Protein AF-A0A127SZ12-F1 (afdb_monomer_lite)

Structure (mmCIF, N/CA/C/O backbone):
data_AF-A0A127SZ12-F1
#
_entry.id   AF-A0A127SZ12-F1
#
loop_
_atom_site.group_PDB
_atom_site.id
_atom_site.type_symbol
_atom_site.label_atom_id
_atom_site.label_alt_id
_atom_site.label_comp_id
_atom_site.label_asym_id
_atom_site.label_entity_id
_atom_site.label_seq_id
_atom_site.pdbx_PDB_ins_code
_atom_site.Cartn_x
_atom_site.Cartn_y
_atom_site.Cartn_z
_atom_site.occupancy
_atom_site.B_iso_or_equiv
_atom_site.auth_seq_id
_atom_site.auth_comp_id
_atom_site.auth_asym_id
_atom_site.auth_atom_id
_atom_site.pdbx_PDB_model_num
ATOM 1 N N . MET A 1 1 ? -8.295 21.552 27.745 1.00 77.81 1 MET A N 1
ATOM 2 C CA . MET A 1 1 ? -7.575 20.379 27.199 1.00 77.81 1 MET A CA 1
ATOM 3 C C . MET A 1 1 ? -8.606 19.451 26.580 1.00 77.81 1 MET A C 1
ATOM 5 O O . MET A 1 1 ? -9.736 19.470 27.048 1.00 77.81 1 MET A O 1
ATOM 9 N N . ARG A 1 2 ? -8.277 18.728 25.505 1.00 86.69 2 ARG A N 1
ATOM 10 C CA . ARG A 1 2 ? -9.183 17.696 24.975 1.00 86.69 2 ARG A CA 1
ATOM 11 C C . ARG A 1 2 ? -9.050 16.447 25.843 1.00 86.69 2 ARG A C 1
ATOM 13 O O . ARG A 1 2 ? -7.933 16.118 26.232 1.00 86.69 2 ARG A O 1
ATOM 20 N N . GLU A 1 3 ? -10.168 15.795 26.135 1.00 93.56 3 GLU A N 1
ATOM 21 C CA . GLU A 1 3 ? -10.163 14.494 26.805 1.00 93.56 3 GLU A CA 1
ATOM 22 C C . GLU A 1 3 ? -9.449 13.462 25.915 1.00 93.56 3 GLU A C 1
ATOM 24 O O . GLU A 1 3 ? -9.738 13.407 24.712 1.00 93.56 3 GLU A O 1
ATOM 29 N N . PRO A 1 4 ? -8.508 12.664 26.452 1.00 94.75 4 PRO A N 1
ATOM 30 C CA . PRO A 1 4 ? -7.889 11.575 25.706 1.00 94.75 4 PRO A CA 1
ATOM 31 C C . PRO A 1 4 ? -8.926 10.539 25.256 1.00 94.75 4 PRO A C 1
ATOM 33 O O . PRO A 1 4 ? -9.922 10.298 25.939 1.00 94.75 4 PRO A O 1
ATOM 36 N N . ILE A 1 5 ? -8.665 9.884 24.126 1.00 96.06 5 ILE A N 1
ATOM 37 C CA . ILE A 1 5 ? -9.438 8.722 23.670 1.00 96.06 5 ILE A CA 1
ATOM 38 C C . ILE A 1 5 ? -9.405 7.613 24.731 1.00 96.06 5 ILE A C 1
ATOM 40 O O . ILE A 1 5 ? -8.338 7.231 25.199 1.00 96.06 5 ILE A O 1
ATOM 44 N N . GLN A 1 6 ? -10.585 7.112 25.103 1.00 96.69 6 GLN A N 1
ATOM 45 C CA . GLN A 1 6 ? -10.761 6.134 26.190 1.00 96.69 6 GLN A CA 1
ATOM 46 C C . GLN A 1 6 ? -10.926 4.689 25.694 1.00 96.69 6 GLN A C 1
ATOM 48 O O . GLN A 1 6 ? -10.873 3.755 26.488 1.00 96.69 6 GLN A O 1
ATOM 53 N N . ASN A 1 7 ? -11.127 4.496 24.387 1.00 96.81 7 ASN A N 1
ATOM 54 C CA . ASN A 1 7 ? -11.385 3.192 23.781 1.00 96.81 7 ASN A CA 1
ATOM 55 C C . ASN A 1 7 ? -10.295 2.841 22.766 1.00 96.81 7 ASN A C 1
ATOM 57 O O . ASN A 1 7 ? -9.708 3.725 22.139 1.00 96.81 7 ASN A O 1
ATOM 61 N N . ARG A 1 8 ? -10.070 1.539 22.568 1.00 96.94 8 ARG A N 1
ATOM 62 C CA . ARG A 1 8 ? -9.284 1.026 21.444 1.00 96.94 8 ARG A CA 1
ATOM 63 C C . ARG A 1 8 ? -10.103 1.139 20.159 1.00 96.94 8 ARG A C 1
ATO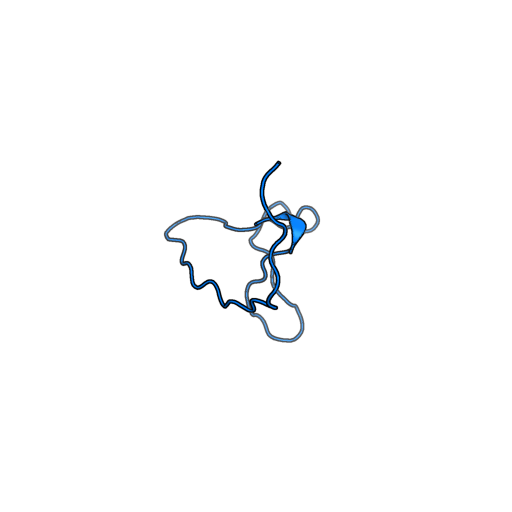M 65 O O . ARG A 1 8 ? -11.275 0.772 20.146 1.00 96.94 8 ARG A O 1
ATOM 72 N N . TYR A 1 9 ? -9.456 1.594 19.093 1.00 96.62 9 TYR A N 1
ATOM 73 C CA . TYR A 1 9 ? -10.022 1.629 17.751 1.00 96.62 9 TYR A CA 1
ATOM 74 C C . TYR A 1 9 ? -9.089 0.872 16.814 1.00 96.62 9 TYR A C 1
ATOM 76 O O . TYR A 1 9 ? -7.922 1.233 16.686 1.00 96.62 9 TYR A O 1
ATOM 84 N N . ASP A 1 10 ? -9.614 -0.163 16.173 1.00 97.81 10 ASP A N 1
ATOM 85 C CA . ASP A 1 10 ? -8.953 -0.860 15.077 1.00 97.81 10 ASP A CA 1
ATOM 86 C C . ASP A 1 10 ? -9.709 -0.514 13.789 1.00 97.81 10 ASP A C 1
ATOM 88 O O . ASP A 1 10 ? -10.933 -0.346 13.800 1.00 97.81 10 ASP A O 1
ATOM 92 N N . PHE A 1 11 ? -8.993 -0.375 12.680 1.00 96.69 11 PHE A N 1
ATOM 93 C CA . PHE A 1 11 ? -9.591 -0.026 11.397 1.00 96.69 11 PHE A CA 1
ATOM 94 C C . PHE A 1 11 ? -8.886 -0.748 10.251 1.00 96.69 11 PHE A C 1
ATOM 96 O O . PHE A 1 11 ? -7.708 -1.088 10.336 1.00 96.69 11 PHE A O 1
ATOM 103 N N . VAL A 1 12 ? -9.631 -0.961 9.169 1.00 97.50 12 VAL A N 1
ATOM 104 C CA . VAL A 1 12 ? -9.118 -1.443 7.885 1.00 97.50 12 VAL A CA 1
ATOM 105 C C . VAL A 1 12 ? -9.330 -0.326 6.876 1.00 97.50 12 VAL A C 1
ATOM 107 O O . VAL A 1 12 ? -10.450 0.164 6.729 1.00 97.50 12 VAL A O 1
ATOM 110 N N . ILE A 1 13 ? -8.261 0.082 6.195 1.00 95.25 13 ILE A N 1
ATOM 111 C CA . ILE A 1 13 ? -8.326 1.045 5.095 1.00 95.25 13 ILE A CA 1
ATOM 112 C C . ILE A 1 13 ? -8.252 0.258 3.792 1.00 95.25 13 ILE A C 1
ATOM 114 O O . ILE A 1 13 ? -7.327 -0.525 3.589 1.00 95.25 13 ILE A O 1
ATOM 118 N N . LEU A 1 14 ? -9.229 0.478 2.918 1.00 96.94 14 LEU A N 1
ATOM 119 C CA . LEU A 1 14 ? -9.215 -0.003 1.543 1.00 96.94 14 LEU A CA 1
ATOM 120 C C . LEU A 1 14 ? -9.061 1.213 0.636 1.00 96.94 14 LEU A C 1
ATOM 122 O O . LEU A 1 14 ? -9.832 2.166 0.748 1.00 96.94 14 LEU A O 1
ATOM 126 N N . PHE A 1 15 ? -8.066 1.177 -0.239 1.00 96.06 15 PHE A N 1
ATOM 127 C CA . PHE A 1 15 ? -7.840 2.188 -1.262 1.00 96.06 15 PHE A CA 1
ATOM 128 C C . PHE A 1 15 ? -7.338 1.512 -2.536 1.00 96.06 15 PHE A C 1
ATOM 130 O O . PHE A 1 15 ? -6.806 0.401 -2.485 1.00 96.06 15 PHE A O 1
ATOM 137 N N . ASP A 1 16 ? -7.521 2.178 -3.669 1.00 97.19 16 ASP A N 1
ATOM 138 C CA . ASP A 1 16 ? -7.042 1.742 -4.971 1.00 97.19 16 ASP A CA 1
ATOM 139 C C . ASP A 1 16 ? -6.128 2.798 -5.606 1.00 97.19 16 ASP A C 1
ATOM 141 O O . ASP A 1 16 ? -5.942 3.909 -5.104 1.00 97.19 16 ASP A O 1
ATOM 145 N N . VAL A 1 17 ? -5.485 2.403 -6.698 1.00 96.88 17 VAL A N 1
ATOM 146 C CA . VAL A 1 17 ? -4.660 3.277 -7.525 1.00 96.88 17 VAL A CA 1
ATOM 147 C C . VAL A 1 17 ? -4.894 2.901 -8.980 1.00 96.88 17 VAL A C 1
ATOM 149 O O . VAL A 1 17 ? -4.903 1.724 -9.336 1.00 96.88 17 VAL A O 1
ATOM 152 N N . GLU A 1 18 ? -5.063 3.903 -9.832 1.00 98.00 18 GLU A N 1
ATOM 153 C CA . GLU A 1 18 ? -5.187 3.725 -11.274 1.00 98.00 18 GLU A CA 1
ATOM 154 C C . GLU A 1 18 ? -4.030 4.454 -11.964 1.00 98.00 18 GLU A C 1
ATOM 156 O O . GLU A 1 18 ? -3.771 5.622 -11.680 1.00 98.00 18 GLU A O 1
ATOM 161 N N . ASN A 1 19 ? -3.318 3.765 -12.864 1.00 97.31 19 ASN A N 1
ATOM 162 C CA . ASN A 1 19 ? -2.194 4.321 -13.634 1.00 97.31 19 ASN A CA 1
ATOM 163 C C . ASN A 1 19 ? -1.114 5.025 -12.779 1.00 97.31 19 ASN A C 1
ATOM 165 O O . ASN A 1 19 ? -0.516 6.010 -13.213 1.00 97.31 19 ASN A O 1
ATOM 169 N N . GLY A 1 20 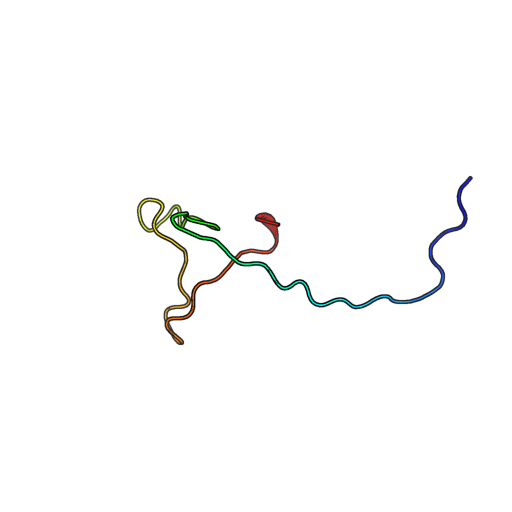? -0.851 4.522 -11.568 1.00 96.56 20 GLY A N 1
ATOM 170 C CA . GLY A 1 20 ? 0.110 5.101 -10.628 1.00 96.56 20 GLY A CA 1
ATOM 171 C C . GLY A 1 20 ? 1.006 4.062 -9.956 1.00 96.56 20 GLY A C 1
ATOM 172 O O . GLY A 1 20 ? 0.759 2.860 -10.034 1.00 96.56 20 GLY A O 1
ATOM 173 N N . ASN A 1 21 ? 2.051 4.543 -9.278 1.00 97.00 21 ASN A N 1
ATOM 174 C CA . ASN A 1 21 ? 2.892 3.736 -8.397 1.00 97.00 21 ASN A CA 1
ATOM 175 C C . ASN A 1 21 ? 2.659 4.182 -6.942 1.00 97.00 21 ASN A C 1
ATOM 177 O O . ASN A 1 21 ? 3.156 5.245 -6.566 1.00 97.00 21 ASN A O 1
ATOM 181 N N . PRO A 1 22 ? 1.899 3.419 -6.137 1.00 97.06 22 PRO A N 1
ATOM 182 C CA . PRO A 1 22 ? 1.491 3.853 -4.804 1.00 97.06 22 PRO A CA 1
ATOM 183 C C . PRO A 1 22 ? 2.623 3.769 -3.773 1.00 97.06 22 PRO A C 1
ATOM 185 O O . PRO A 1 22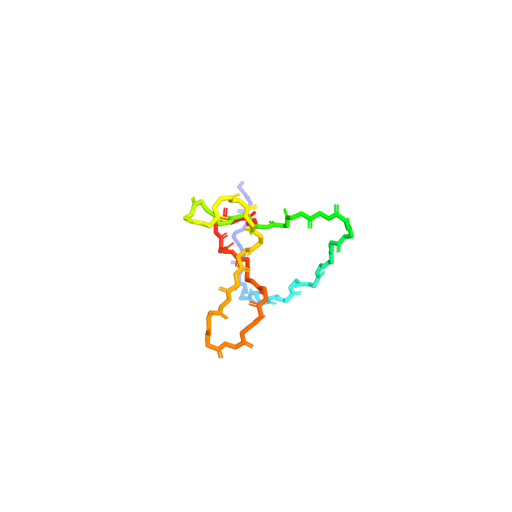 ? 2.553 4.444 -2.755 1.00 97.06 22 PRO A O 1
ATOM 188 N N . ASN A 1 23 ? 3.651 2.949 -4.014 1.00 97.62 23 ASN A N 1
ATOM 189 C CA . ASN A 1 23 ? 4.778 2.775 -3.104 1.00 97.62 23 ASN A CA 1
ATOM 190 C C . ASN A 1 23 ? 5.976 2.208 -3.873 1.00 97.62 23 ASN A C 1
ATOM 192 O O . ASN A 1 23 ? 6.045 1.009 -4.158 1.00 97.62 23 ASN A O 1
ATOM 196 N N . GLY A 1 24 ? 6.901 3.091 -4.240 1.00 97.50 24 GLY A N 1
ATOM 197 C CA . GLY A 1 24 ? 8.081 2.738 -5.018 1.00 97.50 24 GLY A CA 1
ATOM 198 C C . GLY A 1 24 ? 9.153 2.017 -4.204 1.00 97.50 24 GLY A C 1
ATOM 199 O O . GLY A 1 24 ? 9.375 2.313 -3.026 1.00 97.50 24 GLY A O 1
ATOM 200 N N . ASP A 1 25 ? 9.843 1.083 -4.852 1.00 97.56 25 ASP A N 1
ATOM 201 C CA . ASP A 1 25 ? 11.012 0.413 -4.300 1.00 97.56 25 ASP A CA 1
ATOM 202 C C . ASP A 1 25 ? 12.309 1.163 -4.671 1.00 97.56 25 ASP A C 1
ATOM 204 O O . ASP A 1 25 ? 12.650 1.225 -5.859 1.00 97.56 25 ASP A O 1
ATOM 208 N N . PRO A 1 26 ? 13.060 1.730 -3.708 1.00 96.38 26 PRO A N 1
ATOM 209 C CA . PRO A 1 26 ? 14.333 2.388 -3.979 1.00 96.38 26 PRO A CA 1
ATOM 210 C C . PRO A 1 26 ? 15.400 1.414 -4.496 1.00 96.38 26 PRO A C 1
ATOM 212 O O . PRO A 1 26 ? 16.270 1.840 -5.255 1.00 96.38 26 PRO A O 1
ATOM 215 N N . ASP A 1 27 ? 15.312 0.126 -4.157 1.00 96.00 27 ASP A N 1
ATOM 216 C CA . ASP A 1 27 ? 16.274 -0.894 -4.583 1.00 96.00 27 ASP A CA 1
ATOM 217 C C . ASP A 1 27 ? 15.918 -1.483 -5.958 1.00 96.00 27 ASP A C 1
ATOM 219 O O . ASP A 1 27 ? 16.779 -2.027 -6.650 1.00 96.00 27 ASP A O 1
ATOM 223 N N . ALA A 1 28 ? 14.665 -1.319 -6.403 1.00 95.88 28 ALA A N 1
ATOM 224 C CA . ALA A 1 28 ? 14.180 -1.780 -7.706 1.00 95.88 28 ALA A CA 1
ATOM 225 C C . ALA A 1 28 ? 13.868 -0.627 -8.678 1.00 95.88 28 ALA A C 1
ATOM 227 O O . ALA A 1 28 ? 12.937 -0.705 -9.479 1.00 95.88 28 ALA A O 1
ATOM 228 N N . GLY A 1 29 ? 14.630 0.469 -8.612 1.00 96.88 29 GLY A N 1
ATOM 229 C CA . GLY A 1 29 ? 14.527 1.562 -9.586 1.00 96.88 29 GLY A CA 1
ATOM 230 C C . GLY A 1 29 ? 13.165 2.265 -9.597 1.00 96.88 29 GLY A C 1
ATOM 231 O O . GLY A 1 29 ? 12.710 2.700 -10.654 1.00 96.88 29 GLY A O 1
ATOM 232 N N . ASN A 1 30 ? 12.519 2.372 -8.433 1.00 96.81 30 ASN A N 1
ATOM 233 C CA . ASN A 1 30 ? 11.192 2.959 -8.240 1.00 96.81 30 ASN A CA 1
ATOM 234 C C . ASN A 1 30 ? 10.050 2.193 -8.938 1.00 96.81 30 ASN A C 1
ATOM 236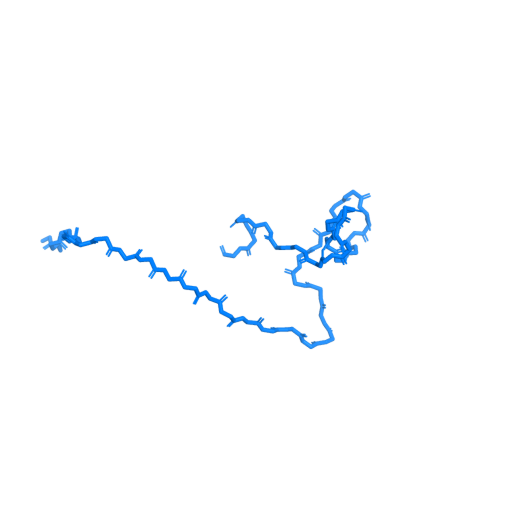 O O . ASN A 1 30 ? 9.016 2.781 -9.253 1.00 96.81 30 ASN A O 1
ATOM 240 N N . MET A 1 31 ? 10.204 0.888 -9.182 1.00 97.38 31 MET A N 1
ATOM 241 C CA . MET A 1 31 ? 9.066 0.014 -9.502 1.00 97.38 31 MET A CA 1
ATOM 242 C C . MET A 1 31 ? 8.139 -0.135 -8.282 1.00 97.38 31 MET A C 1
ATOM 244 O O . MET A 1 31 ? 8.589 0.101 -7.160 1.00 97.38 31 MET A O 1
ATOM 248 N N . PRO A 1 32 ? 6.855 -0.503 -8.451 1.00 97.81 32 PRO A N 1
ATOM 249 C CA . PRO A 1 32 ? 6.002 -0.848 -7.316 1.00 97.81 32 PRO A CA 1
ATOM 250 C C . PRO A 1 32 ? 6.647 -1.936 -6.457 1.00 97.81 32 PRO A C 1
ATOM 252 O O . PRO A 1 32 ? 7.161 -2.920 -6.995 1.00 97.81 32 PRO A O 1
ATOM 255 N N . ARG A 1 33 ? 6.621 -1.768 -5.132 1.00 97.56 33 ARG A N 1
ATOM 256 C CA . ARG A 1 33 ? 7.110 -2.807 -4.219 1.00 97.56 33 ARG A CA 1
ATOM 257 C C . ARG A 1 33 ? 6.244 -4.056 -4.304 1.00 97.56 33 ARG A C 1
ATOM 259 O O . ARG A 1 33 ? 5.016 -3.963 -4.323 1.00 97.56 33 ARG A O 1
ATOM 266 N N . VAL A 1 34 ? 6.892 -5.216 -4.281 1.00 97.25 34 VAL A N 1
ATOM 267 C CA . VAL A 1 34 ? 6.254 -6.534 -4.348 1.00 97.25 34 VAL A CA 1
ATOM 268 C C . VAL A 1 34 ? 6.866 -7.444 -3.288 1.00 97.25 34 VAL A C 1
ATOM 270 O O . VAL A 1 34 ? 8.083 -7.457 -3.111 1.00 97.25 34 VAL A O 1
ATOM 273 N N . ASP A 1 35 ? 6.029 -8.211 -2.596 1.00 96.44 35 ASP A N 1
ATOM 274 C CA . ASP A 1 35 ? 6.479 -9.308 -1.742 1.00 96.44 35 ASP A CA 1
ATOM 275 C C . ASP A 1 35 ? 6.971 -10.477 -2.621 1.00 96.44 35 ASP A C 1
ATOM 277 O O . ASP A 1 35 ? 6.183 -11.024 -3.401 1.00 96.44 35 ASP A O 1
ATOM 281 N N . PRO A 1 36 ? 8.251 -10.879 -2.522 1.00 94.75 36 PRO A N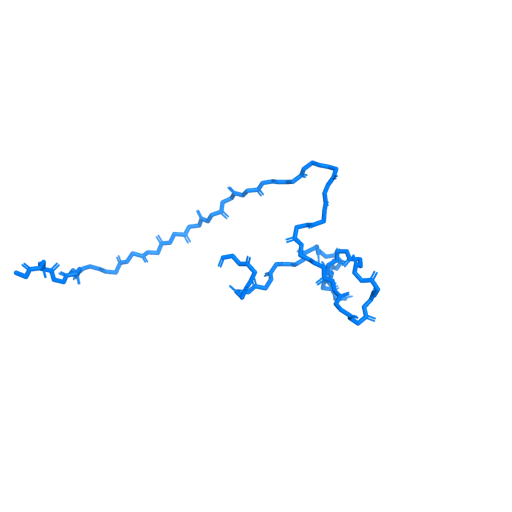 1
ATOM 282 C CA . PRO A 1 36 ? 8.825 -11.906 -3.386 1.00 94.75 36 PRO A CA 1
ATOM 283 C C . PRO A 1 36 ? 8.245 -13.309 -3.159 1.00 94.75 36 PRO A C 1
ATOM 285 O O . PRO A 1 36 ? 8.352 -14.144 -4.057 1.00 94.75 36 PRO A O 1
ATOM 288 N N . GLU A 1 37 ? 7.649 -13.593 -1.998 1.00 97.81 37 GLU A N 1
ATOM 289 C CA . GLU A 1 37 ? 7.084 -14.917 -1.709 1.00 97.81 37 GLU A CA 1
ATOM 290 C C . GLU A 1 37 ? 5.683 -15.081 -2.306 1.00 97.81 37 GLU A C 1
ATOM 292 O O . GLU A 1 37 ? 5.337 -16.153 -2.807 1.00 97.81 37 GLU A O 1
ATOM 297 N N . THR A 1 38 ? 4.875 -14.017 -2.271 1.00 97.56 38 THR A N 1
ATOM 298 C CA . THR A 1 38 ? 3.461 -14.062 -2.680 1.00 97.56 38 THR A CA 1
ATOM 299 C C . THR A 1 38 ? 3.186 -13.424 -4.039 1.00 97.56 38 THR A C 1
ATOM 301 O O . THR A 1 38 ? 2.171 -13.731 -4.663 1.00 97.56 38 THR A O 1
ATOM 304 N N . GLY A 1 39 ? 4.066 -12.535 -4.507 1.00 96.31 39 GLY A N 1
ATOM 305 C CA . GLY A 1 39 ? 3.867 -11.737 -5.717 1.00 96.31 39 GLY A CA 1
ATOM 306 C C . GLY A 1 39 ? 2.874 -10.580 -5.554 1.00 96.31 39 GLY A C 1
ATOM 307 O O . GLY A 1 39 ? 2.565 -9.906 -6.537 1.00 96.31 39 GLY A O 1
ATOM 308 N N . ASN A 1 40 ? 2.372 -10.325 -4.341 1.00 97.69 40 ASN A N 1
ATOM 309 C CA . ASN A 1 40 ? 1.450 -9.221 -4.079 1.00 97.69 40 ASN A CA 1
ATOM 310 C C . ASN A 1 40 ? 2.194 -7.886 -3.954 1.00 97.69 40 ASN A C 1
ATOM 312 O O . ASN A 1 40 ? 3.287 -7.820 -3.391 1.00 97.69 40 ASN A O 1
ATOM 316 N N . GLY A 1 41 ? 1.570 -6.804 -4.426 1.00 96.44 41 GLY A N 1
ATOM 317 C CA . GLY A 1 41 ? 2.061 -5.449 -4.177 1.00 96.44 41 GLY A CA 1
ATOM 318 C C . GLY A 1 41 ? 1.980 -5.089 -2.691 1.00 96.44 41 GLY A C 1
ATOM 319 O O . GLY A 1 41 ? 0.998 -5.429 -2.031 1.00 96.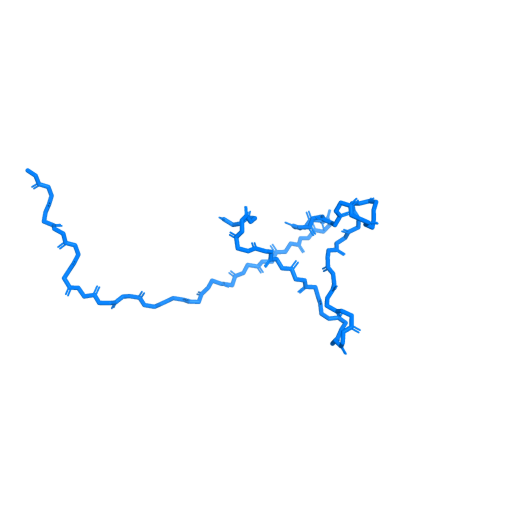44 41 GLY A O 1
ATOM 320 N N . ILE A 1 42 ? 2.992 -4.390 -2.170 1.00 96.75 42 ILE A N 1
ATOM 321 C CA . ILE A 1 42 ? 3.052 -3.991 -0.755 1.00 96.75 42 ILE A CA 1
ATOM 322 C C . ILE A 1 42 ? 3.224 -2.480 -0.579 1.00 96.75 42 ILE A C 1
ATOM 324 O O . ILE A 1 42 ? 3.928 -1.805 -1.332 1.00 96.75 42 ILE A O 1
ATOM 328 N N . ILE A 1 43 ? 2.610 -1.955 0.479 1.00 96.94 43 ILE A N 1
ATOM 329 C CA . ILE A 1 43 ? 2.712 -0.560 0.913 1.00 96.94 43 ILE A CA 1
ATOM 330 C C . ILE A 1 43 ? 3.315 -0.569 2.314 1.00 96.94 43 ILE A C 1
ATOM 332 O O . ILE A 1 43 ? 2.821 -1.280 3.187 1.00 96.94 43 ILE A O 1
ATOM 336 N N . THR A 1 44 ? 4.406 0.165 2.526 1.00 95.31 44 THR A N 1
ATOM 337 C CA . THR A 1 44 ? 5.059 0.219 3.842 1.00 95.31 44 THR A CA 1
ATOM 338 C C . THR A 1 44 ? 4.282 1.126 4.787 1.00 95.31 44 THR A C 1
ATOM 340 O O . THR A 1 44 ? 3.644 2.079 4.348 1.00 95.31 44 THR A O 1
ATOM 343 N N . ASP A 1 45 ? 4.391 0.887 6.088 1.00 93.50 45 ASP A N 1
ATOM 344 C CA . ASP A 1 45 ? 3.776 1.715 7.132 1.00 93.50 45 ASP A CA 1
ATOM 345 C C . ASP A 1 45 ? 4.196 3.192 7.057 1.00 93.50 45 ASP A C 1
ATOM 347 O O . ASP A 1 45 ? 3.371 4.072 7.265 1.00 93.50 45 ASP A O 1
ATOM 351 N N . VAL A 1 46 ? 5.442 3.476 6.675 1.00 93.62 46 VAL A N 1
ATOM 352 C CA . VAL A 1 46 ? 5.945 4.848 6.466 1.00 93.62 46 VAL A CA 1
ATOM 353 C C . VAL A 1 46 ? 5.430 5.537 5.190 1.00 93.62 46 VAL A C 1
ATOM 355 O O . VAL A 1 46 ? 5.744 6.705 4.973 1.00 93.62 46 VAL A O 1
ATOM 358 N N . CYS A 1 47 ? 4.694 4.834 4.320 1.00 92.12 47 CYS A N 1
ATOM 359 C CA . CYS A 1 47 ? 4.149 5.393 3.075 1.00 92.12 47 CYS A CA 1
ATOM 360 C C . CYS A 1 47 ? 2.780 6.070 3.271 1.00 92.12 47 CYS A C 1
ATOM 362 O O . CYS A 1 47 ? 2.430 6.944 2.476 1.00 92.12 47 CYS A O 1
ATOM 364 N N . LEU A 1 48 ? 2.000 5.636 4.269 1.00 81.75 48 LEU A N 1
ATOM 365 C CA . LEU A 1 48 ? 0.606 6.047 4.489 1.00 81.75 48 LEU A CA 1
ATOM 366 C C . LEU A 1 48 ? 0.465 7.144 5.549 1.00 81.75 48 LEU A C 1
ATOM 368 O O . LEU A 1 48 ? 1.226 7.127 6.541 1.00 81.75 48 LEU A O 1
#

Foldseek 3Di:
DDDDDPDDDDDDDDDDDDPDQQAFDPVVVGHFDADPVPRDGDDDPVSD

Sequence (48 aa):
MREPIQNRYDFVILFDVENGNPNGDPDAGNMPRVDPETGNGIITDVCL

pLDDT: mean 95.58, std 3.81, range [77.81, 98.0]

Radius of gyration: 15.98 Å; chains: 1; bounding box: 28×35×41 Å

Secondary structure (DSSP, 8-state):
-PPPP-S----------SSS-SSEETTTTTEEPB-TTT--B---GGG-